Protein AF-A0A7X7LKZ1-F1 (afdb_monomer_lite)

Structure (mmCIF, N/CA/C/O backbone):
data_AF-A0A7X7LKZ1-F1
#
_entry.id   AF-A0A7X7LKZ1-F1
#
loop_
_atom_site.group_PDB
_atom_site.id
_atom_site.type_symbol
_atom_site.label_atom_id
_atom_site.label_alt_id
_atom_site.label_comp_id
_atom_site.label_asym_id
_atom_site.label_entity_id
_atom_site.label_seq_id
_atom_site.pdbx_PDB_ins_code
_atom_site.Cartn_x
_atom_site.Cartn_y
_atom_site.Cartn_z
_atom_site.occupancy
_atom_site.B_iso_or_equiv
_atom_site.auth_seq_id
_atom_site.auth_comp_id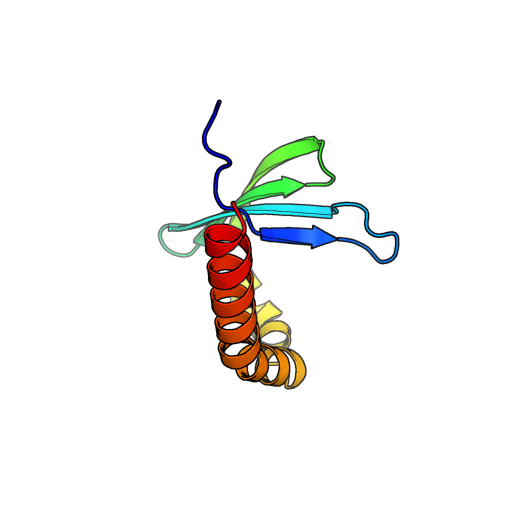
_atom_site.auth_asym_id
_atom_site.auth_atom_id
_atom_site.pdbx_PDB_model_num
ATOM 1 N N . MET A 1 1 ? 25.978 10.243 -1.624 1.00 37.28 1 MET A N 1
ATOM 2 C CA . MET A 1 1 ? 24.691 9.910 -2.277 1.00 37.28 1 MET A CA 1
ATOM 3 C C . MET A 1 1 ? 23.754 9.335 -1.226 1.00 37.28 1 MET A C 1
ATOM 5 O O . MET A 1 1 ? 24.132 8.372 -0.570 1.00 37.28 1 MET A O 1
ATOM 9 N N . ALA A 1 2 ? 22.590 9.947 -0.992 1.00 41.38 2 ALA A N 1
ATOM 10 C CA . ALA A 1 2 ? 21.627 9.427 -0.023 1.00 41.38 2 ALA A CA 1
ATOM 11 C C . ALA A 1 2 ? 21.119 8.056 -0.495 1.00 41.38 2 ALA A C 1
ATOM 13 O O . ALA A 1 2 ? 20.671 7.908 -1.632 1.00 41.38 2 ALA A O 1
ATOM 14 N N . LYS A 1 3 ? 21.233 7.037 0.361 1.00 43.97 3 LYS A N 1
ATOM 15 C CA . LYS A 1 3 ? 20.726 5.688 0.094 1.00 43.97 3 LYS A CA 1
ATOM 16 C C . LYS A 1 3 ? 19.226 5.799 -0.183 1.00 43.97 3 LYS A C 1
ATOM 18 O O . LYS A 1 3 ? 18.479 6.187 0.713 1.00 43.97 3 LYS A O 1
ATOM 23 N N . LYS A 1 4 ? 18.800 5.495 -1.416 1.00 58.03 4 LYS A N 1
ATOM 24 C CA . LYS A 1 4 ? 17.381 5.497 -1.801 1.00 58.03 4 LYS A CA 1
ATOM 25 C C . LYS A 1 4 ? 16.640 4.609 -0.796 1.00 58.03 4 LYS A C 1
ATOM 27 O O . LYS A 1 4 ? 16.957 3.419 -0.686 1.00 58.03 4 LYS A O 1
ATOM 32 N N . ARG A 1 5 ? 15.758 5.199 0.021 1.00 68.31 5 ARG A N 1
ATOM 33 C CA . ARG A 1 5 ? 14.936 4.421 0.956 1.00 68.31 5 ARG A CA 1
ATOM 34 C C . ARG A 1 5 ? 14.106 3.445 0.126 1.00 68.31 5 ARG A C 1
ATOM 36 O O . ARG A 1 5 ? 13.693 3.773 -0.981 1.00 68.31 5 ARG A O 1
ATOM 43 N N . LYS A 1 6 ? 13.953 2.218 0.624 1.00 84.25 6 LYS A N 1
ATOM 44 C CA . LYS A 1 6 ? 13.090 1.234 -0.032 1.00 84.25 6 LYS A CA 1
ATOM 45 C C . LYS A 1 6 ? 11.657 1.756 0.074 1.00 84.25 6 LYS A C 1
ATOM 47 O O . LYS A 1 6 ? 11.251 2.119 1.171 1.00 84.25 6 LYS A O 1
ATOM 52 N N . SER A 1 7 ? 10.946 1.790 -1.041 1.00 89.75 7 SER A N 1
ATOM 53 C CA . SER A 1 7 ? 9.545 2.188 -1.111 1.00 89.75 7 SER A CA 1
ATOM 54 C C . SER A 1 7 ? 8.812 1.342 -2.150 1.00 89.75 7 SER A C 1
ATOM 56 O O . SER A 1 7 ? 9.437 0.715 -3.014 1.00 89.75 7 SER A O 1
ATOM 58 N N . ILE A 1 8 ? 7.488 1.291 -2.035 1.00 90.69 8 ILE A N 1
ATOM 59 C CA . ILE A 1 8 ? 6.587 0.717 -3.038 1.00 90.69 8 ILE A CA 1
ATOM 60 C C . ILE A 1 8 ? 5.860 1.884 -3.697 1.00 90.69 8 ILE A C 1
ATOM 62 O O . ILE A 1 8 ? 5.222 2.658 -2.995 1.00 90.69 8 ILE A O 1
ATOM 66 N N . ILE A 1 9 ? 5.952 2.009 -5.022 1.00 92.31 9 ILE A N 1
ATOM 67 C CA . ILE A 1 9 ? 5.275 3.069 -5.778 1.00 92.31 9 ILE A CA 1
ATOM 68 C C . ILE A 1 9 ? 4.132 2.444 -6.577 1.00 92.31 9 ILE A C 1
ATOM 70 O O . ILE A 1 9 ? 4.352 1.527 -7.370 1.00 92.31 9 ILE A O 1
ATOM 74 N N . ALA A 1 10 ? 2.922 2.942 -6.355 1.00 92.38 10 ALA A N 1
ATOM 75 C CA . ALA A 1 10 ? 1.757 2.697 -7.184 1.00 92.38 10 ALA A CA 1
ATOM 76 C C . ALA A 1 10 ? 1.658 3.787 -8.256 1.00 92.38 10 ALA A C 1
ATOM 78 O O . ALA A 1 10 ? 1.882 4.968 -7.975 1.00 92.38 10 ALA A O 1
ATOM 79 N N . TYR A 1 11 ? 1.294 3.385 -9.469 1.00 93.31 11 TYR A N 1
ATOM 80 C CA . TYR A 1 11 ? 1.155 4.259 -10.630 1.00 93.31 11 TYR A CA 1
ATOM 81 C C . TYR A 1 11 ? -0.271 4.179 -11.179 1.00 93.31 11 TYR A C 1
ATOM 83 O O . TYR A 1 11 ? -0.918 3.139 -11.041 1.00 93.31 11 TYR A O 1
ATOM 91 N N . ASN A 1 12 ? -0.752 5.256 -11.798 1.00 92.81 12 ASN A N 1
ATOM 92 C CA . ASN A 1 12 ? -1.976 5.226 -12.599 1.00 92.81 12 ASN A CA 1
ATOM 93 C C . ASN A 1 12 ? -1.718 4.625 -13.998 1.00 92.81 12 ASN A C 1
ATOM 95 O O . ASN A 1 12 ? -0.606 4.195 -14.315 1.00 92.81 12 ASN A O 1
ATOM 99 N N . GLU A 1 13 ? -2.753 4.611 -14.839 1.00 94.19 13 GLU A N 1
ATOM 100 C CA . GLU A 1 13 ? -2.695 4.097 -16.216 1.00 94.19 13 GLU A CA 1
ATOM 101 C C . GLU A 1 13 ? -1.699 4.863 -17.101 1.00 94.19 13 GLU A C 1
ATOM 103 O O . GLU A 1 13 ? -1.063 4.266 -17.969 1.00 94.19 13 GLU A O 1
ATOM 108 N N . ASP A 1 14 ? -1.489 6.152 -16.818 1.00 93.25 14 ASP A N 1
ATOM 109 C CA . ASP A 1 14 ? -0.533 7.019 -17.520 1.00 93.25 14 ASP A CA 1
ATOM 110 C C . ASP A 1 14 ? 0.916 6.848 -17.023 1.00 93.25 14 ASP A C 1
ATOM 112 O O . ASP A 1 14 ? 1.832 7.534 -17.483 1.00 93.25 14 ASP A O 1
ATOM 116 N N . GLY A 1 15 ? 1.152 5.956 -16.054 1.00 90.50 15 GLY A N 1
ATOM 117 C CA . GLY A 1 15 ? 2.463 5.740 -15.441 1.00 90.50 15 GLY A CA 1
ATOM 118 C C . GLY A 1 15 ? 2.887 6.846 -14.469 1.00 90.50 15 GLY A C 1
ATOM 119 O O . GLY A 1 15 ? 4.060 6.923 -14.098 1.00 90.50 15 GLY A O 1
ATOM 120 N N . GLN A 1 16 ? 1.959 7.699 -14.037 1.00 90.12 16 GLN A N 1
ATOM 121 C CA . GLN A 1 16 ? 2.207 8.741 -13.046 1.00 90.12 16 GLN A CA 1
ATOM 122 C C . GLN A 1 16 ? 2.085 8.169 -11.626 1.00 90.12 16 GLN A C 1
ATOM 124 O O . GLN A 1 16 ? 1.151 7.412 -11.348 1.00 90.12 16 GLN A O 1
ATOM 129 N N . PRO A 1 17 ? 3.018 8.491 -10.712 1.00 90.81 17 PRO A N 1
ATOM 130 C CA . PRO A 1 17 ? 2.986 7.992 -9.341 1.00 90.81 17 PRO A CA 1
ATOM 131 C C . PRO A 1 17 ? 1.780 8.557 -8.581 1.00 90.81 17 PRO A C 1
ATOM 133 O O . PRO A 1 17 ? 1.624 9.771 -8.456 1.00 90.81 17 PRO A O 1
ATOM 136 N N . VAL A 1 18 ? 0.947 7.672 -8.033 1.00 93.31 18 VAL A N 1
ATOM 137 C CA . VAL A 1 18 ? -0.231 8.055 -7.235 1.00 93.31 18 VAL A CA 1
ATOM 138 C C . VAL A 1 18 ? -0.009 7.888 -5.740 1.00 93.31 18 VAL A C 1
ATOM 140 O O . VAL A 1 18 ? -0.516 8.687 -4.956 1.00 93.31 18 VAL A O 1
ATOM 143 N N . MET A 1 19 ? 0.771 6.883 -5.340 1.00 91.62 19 MET A N 1
ATOM 144 C CA . MET A 1 19 ? 1.092 6.625 -3.941 1.00 91.62 19 MET A CA 1
ATOM 145 C C . MET A 1 19 ? 2.474 5.995 -3.827 1.00 91.62 19 MET A C 1
ATOM 147 O O . MET A 1 19 ? 2.769 5.015 -4.504 1.00 91.62 19 MET A O 1
ATOM 151 N N . GLU A 1 20 ? 3.313 6.524 -2.949 1.00 93.69 20 GLU A N 1
ATOM 152 C CA . GLU A 1 20 ? 4.582 5.914 -2.564 1.00 93.69 20 GLU A CA 1
ATOM 153 C C . GLU A 1 20 ? 4.529 5.547 -1.083 1.00 93.69 20 GLU A C 1
ATOM 155 O O . GLU A 1 20 ? 4.312 6.411 -0.245 1.00 93.69 20 GLU A O 1
ATOM 160 N N . VAL A 1 21 ? 4.727 4.274 -0.752 1.00 94.44 21 VAL A N 1
ATOM 161 C CA . VAL A 1 21 ? 4.691 3.761 0.623 1.00 94.44 21 VAL A CA 1
ATOM 162 C C . VAL A 1 21 ? 6.112 3.500 1.106 1.00 94.44 21 VAL A C 1
ATOM 164 O O . VAL A 1 21 ? 6.853 2.740 0.475 1.00 94.44 21 VAL A O 1
ATOM 167 N N . PHE A 1 22 ? 6.493 4.111 2.228 1.00 92.38 22 PHE A N 1
ATOM 168 C CA . PHE A 1 22 ? 7.817 3.976 2.841 1.00 92.38 22 PHE A CA 1
ATOM 169 C C . PHE A 1 22 ? 7.839 2.951 3.978 1.00 92.38 22 PHE A C 1
ATOM 171 O O . PHE A 1 22 ? 8.820 2.214 4.105 1.00 92.38 22 PHE A O 1
ATOM 178 N N . SER A 1 23 ? 6.780 2.886 4.785 1.00 92.62 23 SER A N 1
ATOM 179 C CA . SER A 1 23 ? 6.619 1.898 5.856 1.00 92.62 23 SER A CA 1
ATOM 180 C C . SER A 1 23 ? 5.146 1.630 6.169 1.00 92.62 23 SER A C 1
ATOM 182 O O . SER A 1 23 ? 4.258 2.396 5.796 1.00 92.62 23 SER A O 1
ATOM 184 N N . LEU A 1 24 ? 4.912 0.500 6.835 1.00 92.50 24 LEU A N 1
ATOM 185 C CA . LEU A 1 24 ? 3.627 0.073 7.379 1.00 92.50 24 LEU A CA 1
ATOM 186 C C . LEU A 1 24 ? 3.880 -0.437 8.799 1.00 92.50 24 LEU A C 1
ATOM 188 O O . LEU A 1 24 ? 4.734 -1.307 8.984 1.00 92.50 24 LEU A O 1
ATOM 192 N N . GLU A 1 25 ? 3.155 0.089 9.780 1.00 94.19 25 GLU A N 1
ATOM 193 C CA . GLU A 1 25 ? 3.299 -0.262 11.194 1.00 94.19 25 GLU A CA 1
ATOM 194 C C . GLU A 1 25 ? 1.931 -0.490 11.834 1.00 94.19 25 GLU A C 1
ATOM 196 O O . GLU A 1 25 ? 1.010 0.295 11.638 1.00 94.19 25 GLU A O 1
ATOM 201 N N . LEU A 1 26 ? 1.791 -1.561 12.616 1.00 92.75 26 LEU A N 1
ATOM 202 C CA . LEU A 1 26 ? 0.597 -1.780 13.429 1.00 92.75 26 LEU A CA 1
ATOM 203 C C . LEU A 1 26 ? 0.771 -1.046 14.762 1.00 92.75 26 LEU A C 1
ATOM 205 O O . LEU A 1 26 ? 1.675 -1.370 15.533 1.00 92.75 26 LEU A O 1
ATOM 209 N N . GLN A 1 27 ? -0.093 -0.073 15.031 1.00 94.19 27 GLN A N 1
ATOM 210 C CA . GLN A 1 27 ? -0.125 0.688 16.275 1.00 94.19 27 GLN A CA 1
ATOM 211 C C . GLN A 1 27 ? -1.474 0.465 16.961 1.00 94.19 27 GLN A C 1
ATOM 213 O O . GLN A 1 27 ? -2.485 1.061 16.594 1.00 94.19 27 GLN A O 1
ATOM 218 N N . GLY A 1 28 ? -1.490 -0.439 17.945 1.00 92.06 28 GLY A N 1
ATOM 219 C CA . GLY A 1 28 ? -2.732 -0.896 18.569 1.00 92.06 28 GLY A CA 1
ATOM 220 C C . GLY A 1 28 ? -3.659 -1.531 17.532 1.00 92.06 28 GLY A C 1
ATOM 221 O O . GLY A 1 28 ? -3.272 -2.486 16.862 1.00 92.06 28 GLY A O 1
ATOM 222 N N . ASP A 1 29 ? -4.842 -0.942 17.373 1.00 91.19 29 ASP A N 1
ATOM 223 C CA . ASP A 1 29 ? -5.904 -1.396 16.469 1.00 91.19 29 ASP A CA 1
ATOM 224 C C . ASP A 1 29 ? -5.918 -0.627 15.132 1.00 91.19 29 ASP A C 1
ATOM 226 O O . ASP A 1 29 ? -6.945 -0.514 14.458 1.00 91.19 29 ASP A O 1
ATOM 230 N N . GLN A 1 30 ? -4.785 -0.034 14.752 1.00 93.19 30 GLN A N 1
ATOM 231 C CA . GLN A 1 30 ? -4.648 0.730 13.516 1.00 93.19 30 GLN A CA 1
ATOM 232 C C . GLN A 1 30 ? -3.391 0.330 12.750 1.00 93.19 30 GLN A C 1
ATOM 234 O O . GLN A 1 30 ? -2.327 0.111 13.328 1.00 93.19 30 GLN A O 1
ATOM 239 N N . LEU A 1 31 ? -3.503 0.281 11.427 1.00 93.94 31 LEU A N 1
ATOM 240 C CA . LEU A 1 31 ? -2.362 0.219 10.527 1.00 93.94 31 LEU A CA 1
ATOM 241 C C . LEU A 1 31 ? -1.986 1.648 10.122 1.00 93.94 31 LEU A C 1
ATOM 243 O O . LEU A 1 31 ? -2.788 2.359 9.518 1.00 93.94 31 LEU A O 1
ATOM 247 N N . VAL A 1 32 ? -0.767 2.058 10.455 1.00 95.25 32 VAL A N 1
ATOM 248 C CA . VAL A 1 32 ? -0.199 3.363 10.118 1.00 95.25 32 VAL A CA 1
ATOM 249 C C . VAL A 1 32 ? 0.738 3.199 8.929 1.00 95.25 32 VAL A C 1
ATOM 251 O O . VAL A 1 32 ? 1.682 2.407 8.958 1.00 95.25 32 VAL A O 1
ATOM 254 N N . MET A 1 33 ? 0.463 3.937 7.862 1.00 94.38 33 MET A N 1
ATOM 255 C CA . MET A 1 33 ? 1.217 3.922 6.618 1.00 94.38 33 MET A CA 1
ATOM 256 C C . MET A 1 33 ? 1.900 5.271 6.406 1.00 94.38 33 MET A C 1
ATOM 258 O O . MET A 1 33 ? 1.231 6.263 6.132 1.00 94.38 33 MET A O 1
ATOM 262 N N . ASP A 1 34 ? 3.229 5.293 6.456 1.00 94.12 34 ASP A N 1
ATOM 263 C CA . ASP A 1 34 ? 4.022 6.452 6.038 1.00 94.12 34 ASP A CA 1
ATOM 264 C C . ASP A 1 34 ? 4.109 6.443 4.511 1.00 94.12 34 ASP A C 1
ATOM 266 O O . ASP A 1 34 ? 4.755 5.568 3.913 1.00 94.12 34 ASP A O 1
ATOM 270 N N . GLY A 1 35 ? 3.450 7.401 3.864 1.00 92.38 35 GLY A N 1
ATOM 271 C CA . GLY A 1 35 ? 3.414 7.461 2.412 1.00 92.38 35 GLY A CA 1
ATOM 272 C C . GLY A 1 35 ? 3.353 8.865 1.832 1.00 92.38 35 GLY A C 1
ATOM 273 O O . GLY A 1 35 ? 3.130 9.849 2.528 1.00 92.38 35 GLY A O 1
ATOM 274 N N . LYS A 1 36 ? 3.588 8.959 0.524 1.00 92.44 36 LYS A N 1
ATOM 275 C CA . LYS A 1 36 ? 3.504 10.180 -0.276 1.00 92.44 36 LYS A CA 1
ATOM 276 C C . LYS A 1 36 ? 2.408 10.022 -1.321 1.00 92.44 36 LYS A C 1
ATOM 278 O O . LYS A 1 36 ? 2.535 9.191 -2.218 1.00 92.44 36 LYS A O 1
ATOM 283 N N . ALA A 1 37 ? 1.364 10.837 -1.223 1.00 89.62 37 ALA A N 1
ATOM 284 C CA . ALA A 1 37 ? 0.275 10.854 -2.195 1.00 89.62 37 ALA A CA 1
ATOM 285 C C . ALA A 1 37 ? 0.594 11.814 -3.352 1.00 89.62 37 ALA A C 1
ATOM 287 O O . ALA A 1 37 ? 1.120 12.909 -3.128 1.00 89.62 37 ALA A O 1
ATOM 288 N N . LEU A 1 38 ? 0.270 11.407 -4.584 1.00 87.00 38 LEU A N 1
ATOM 289 C CA . LEU A 1 38 ? 0.382 12.207 -5.817 1.00 87.00 38 LEU A CA 1
ATOM 290 C C . LEU A 1 38 ? 1.726 12.945 -5.957 1.00 87.00 38 LEU A C 1
ATOM 292 O O . LEU A 1 38 ? 1.766 14.118 -6.318 1.00 87.00 38 LEU A O 1
ATOM 296 N N . ASP A 1 39 ? 2.817 12.285 -5.562 1.00 80.69 39 ASP A N 1
ATOM 297 C CA . ASP A 1 39 ? 4.183 12.825 -5.551 1.00 80.69 39 ASP A CA 1
ATOM 298 C C . ASP A 1 39 ? 4.348 14.202 -4.870 1.00 80.69 39 ASP A C 1
ATOM 300 O O . ASP A 1 39 ? 5.337 14.909 -5.076 1.00 80.69 39 ASP A O 1
ATOM 304 N N . SER A 1 40 ? 3.439 14.564 -3.966 1.00 77.19 40 SER A N 1
ATOM 305 C CA . SER A 1 40 ? 3.419 15.880 -3.326 1.00 77.19 40 SER A CA 1
ATOM 306 C C . SER A 1 40 ? 3.602 15.764 -1.817 1.00 77.19 40 SER A C 1
ATOM 308 O O . SER A 1 40 ? 4.698 16.003 -1.305 1.00 77.19 40 SER A O 1
ATOM 310 N N . MET A 1 41 ? 2.557 15.350 -1.103 1.00 88.31 41 MET A N 1
ATOM 311 C CA . MET A 1 41 ? 2.480 15.412 0.353 1.00 88.31 41 MET A CA 1
ATOM 312 C C . MET A 1 41 ? 2.817 14.064 0.992 1.00 88.31 41 MET A C 1
ATOM 314 O O . MET A 1 41 ? 2.130 13.071 0.749 1.00 88.31 41 MET A O 1
ATOM 318 N N . ARG A 1 42 ? 3.867 14.041 1.827 1.00 90.44 42 ARG A N 1
ATOM 319 C CA . ARG A 1 42 ? 4.162 12.911 2.717 1.00 90.44 42 ARG A CA 1
ATOM 320 C C . ARG A 1 42 ? 3.311 13.030 3.976 1.00 90.44 42 ARG A C 1
ATOM 322 O O . ARG A 1 42 ? 3.310 14.087 4.602 1.00 90.44 42 ARG A O 1
ATOM 329 N N . MET A 1 43 ? 2.603 11.969 4.322 1.00 93.12 43 MET A N 1
ATOM 330 C CA . MET A 1 43 ? 1.700 11.923 5.462 1.00 93.12 43 MET A CA 1
ATOM 331 C C . MET A 1 43 ? 1.637 10.515 6.045 1.00 93.12 43 MET A C 1
ATOM 333 O O . MET A 1 43 ? 1.870 9.532 5.338 1.00 93.12 43 MET A O 1
ATOM 337 N N . ASP A 1 44 ? 1.253 10.448 7.313 1.00 93.44 44 ASP A N 1
ATOM 338 C CA . ASP A 1 44 ? 0.866 9.199 7.951 1.00 93.44 44 ASP A CA 1
ATOM 339 C C . ASP A 1 44 ? -0.620 8.956 7.682 1.00 93.44 44 ASP A C 1
ATOM 341 O O . ASP A 1 44 ? -1.474 9.788 8.000 1.00 93.44 44 ASP A O 1
ATOM 345 N N . VAL A 1 45 ? -0.928 7.819 7.068 1.00 91.50 45 VAL A N 1
ATOM 346 C CA . VAL A 1 45 ? -2.294 7.371 6.799 1.00 91.50 45 VAL A CA 1
ATOM 347 C C . VAL A 1 45 ? -2.672 6.333 7.843 1.00 91.50 45 VAL A C 1
ATOM 349 O O . VAL A 1 45 ? -1.991 5.320 7.988 1.00 91.50 45 VAL A O 1
ATOM 352 N N . TYR A 1 46 ? -3.770 6.580 8.550 1.00 93.69 46 TYR A N 1
ATOM 353 C CA . TYR A 1 46 ? -4.284 5.704 9.598 1.00 93.69 46 TYR A CA 1
ATOM 354 C C . TYR A 1 46 ? -5.446 4.886 9.046 1.00 93.69 46 TYR A C 1
ATOM 356 O O . TYR A 1 46 ? -6.426 5.447 8.558 1.00 93.69 46 TYR A O 1
ATOM 364 N N . ILE A 1 47 ? -5.339 3.564 9.133 1.00 92.62 47 ILE A N 1
ATOM 365 C CA . ILE A 1 47 ? -6.362 2.620 8.687 1.00 92.62 47 ILE A CA 1
ATOM 366 C C . ILE A 1 47 ? -6.840 1.854 9.921 1.00 92.62 47 ILE A C 1
ATOM 368 O O . ILE A 1 47 ? -6.054 1.151 10.555 1.00 92.62 47 ILE A O 1
ATOM 372 N N . SER A 1 48 ? -8.110 2.012 10.294 1.00 93.44 48 SER A N 1
ATOM 373 C CA . SER A 1 48 ? -8.691 1.315 11.447 1.00 93.44 48 SER A CA 1
ATOM 374 C C . SER A 1 48 ? -9.014 -0.148 11.132 1.00 93.44 48 SER A C 1
ATOM 376 O O . SER A 1 48 ? -9.147 -0.531 9.968 1.00 93.44 48 SER A O 1
ATOM 378 N N . ILE A 1 49 ? -9.197 -0.966 12.174 1.00 89.81 49 ILE A N 1
ATOM 379 C CA . ILE A 1 49 ? -9.704 -2.341 12.026 1.00 89.81 49 ILE A CA 1
ATOM 380 C C . ILE A 1 49 ? -11.036 -2.383 11.267 1.00 89.81 49 ILE A C 1
ATOM 382 O O . ILE A 1 49 ? -11.212 -3.274 10.440 1.00 89.81 49 ILE A O 1
ATOM 386 N N . ASP A 1 50 ? -11.942 -1.430 11.494 1.00 90.38 50 ASP A N 1
ATOM 387 C CA . ASP A 1 50 ? -13.243 -1.406 10.812 1.00 90.38 50 ASP A CA 1
ATOM 388 C C . ASP A 1 50 ? -13.096 -1.183 9.301 1.00 90.38 50 ASP A C 1
ATOM 390 O O . ASP A 1 50 ? -13.781 -1.827 8.505 1.00 90.38 50 ASP A O 1
ATOM 394 N N . GLU A 1 51 ? -12.170 -0.316 8.886 1.00 89.88 51 GLU A N 1
ATOM 395 C CA . GLU A 1 51 ? -11.854 -0.100 7.469 1.00 89.88 51 GLU A CA 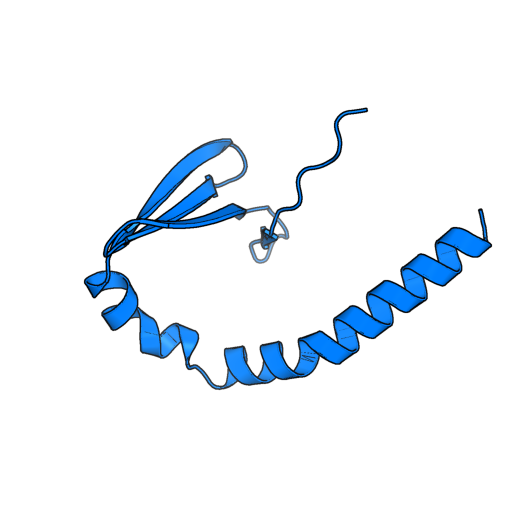1
ATOM 396 C C . GLU A 1 51 ? -11.163 -1.325 6.855 1.00 89.88 51 GLU A C 1
ATOM 398 O O . GLU A 1 51 ? -11.477 -1.732 5.736 1.00 89.88 51 GLU A O 1
ATOM 403 N N . ILE A 1 52 ? -10.266 -1.980 7.604 1.00 86.56 52 ILE A N 1
ATOM 404 C CA . ILE A 1 52 ? -9.636 -3.233 7.164 1.00 86.56 52 ILE A CA 1
ATOM 405 C C . ILE A 1 52 ? -10.698 -4.315 6.972 1.00 86.56 52 ILE A C 1
ATOM 407 O O . ILE A 1 52 ? -10.703 -4.978 5.938 1.00 86.56 52 ILE A O 1
ATOM 411 N N . ALA A 1 53 ? -11.603 -4.490 7.937 1.00 88.38 53 ALA A N 1
ATOM 412 C CA . ALA A 1 53 ? -12.661 -5.492 7.887 1.00 88.38 53 ALA A CA 1
ATOM 413 C C . ALA A 1 53 ? -13.585 -5.282 6.680 1.00 88.38 53 ALA A C 1
ATOM 415 O O . ALA A 1 53 ? -13.943 -6.254 6.015 1.00 88.38 53 ALA A O 1
ATOM 416 N N . GLN A 1 54 ? -13.913 -4.027 6.364 1.00 88.31 54 GLN A N 1
ATOM 417 C CA . GLN A 1 54 ? -14.699 -3.672 5.182 1.00 88.31 54 GLN A CA 1
ATOM 418 C C . GLN A 1 54 ? -13.950 -3.921 3.867 1.00 88.31 54 GLN A C 1
ATOM 420 O O . GLN A 1 54 ? -14.583 -4.300 2.891 1.00 88.31 54 GLN A O 1
ATOM 425 N N . GLY A 1 55 ? -12.624 -3.744 3.838 1.00 86.19 55 GLY A N 1
ATOM 426 C CA . GLY A 1 55 ? -11.788 -3.950 2.648 1.00 86.19 55 GLY A CA 1
ATOM 427 C C . GLY A 1 55 ? -11.175 -5.350 2.506 1.00 86.19 55 GLY A C 1
ATOM 428 O O . GLY A 1 55 ? -10.385 -5.592 1.587 1.00 86.19 55 GLY A O 1
ATOM 429 N N . MET A 1 56 ? -11.479 -6.283 3.413 1.00 84.00 56 MET A N 1
ATOM 430 C CA . MET A 1 56 ? -10.896 -7.632 3.400 1.00 84.00 56 MET A CA 1
ATOM 431 C C . MET A 1 56 ? -11.249 -8.419 2.133 1.00 84.00 56 MET A C 1
ATOM 433 O O . MET A 1 56 ? -10.455 -9.242 1.669 1.00 84.00 56 MET A O 1
ATOM 437 N N . ASP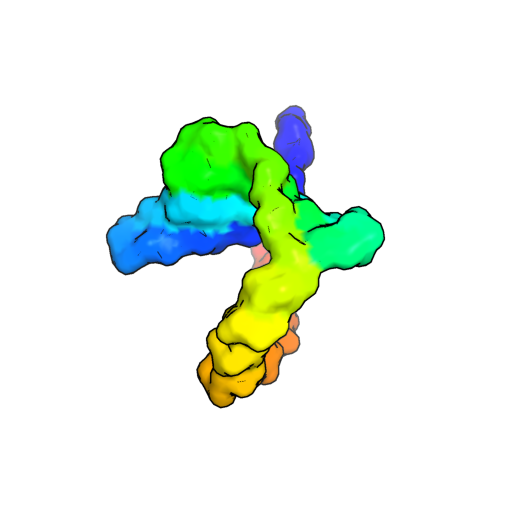 A 1 57 ? -12.416 -8.164 1.555 1.00 83.12 57 ASP A N 1
ATOM 438 C CA . ASP A 1 57 ? -12.866 -8.751 0.296 1.00 83.12 57 ASP A CA 1
ATOM 439 C C . ASP A 1 57 ? -11.990 -8.332 -0.898 1.00 83.12 57 ASP A C 1
ATOM 441 O O . ASP A 1 57 ? -11.726 -9.165 -1.765 1.00 83.12 57 ASP A O 1
ATOM 445 N N . ILE A 1 58 ? -11.454 -7.104 -0.901 1.00 83.06 58 ILE A N 1
ATOM 446 C CA . ILE A 1 58 ? -10.500 -6.591 -1.899 1.00 83.06 58 ILE A CA 1
ATOM 447 C C . ILE A 1 58 ? -9.158 -7.330 -1.789 1.00 83.06 58 ILE A C 1
ATOM 449 O O . ILE A 1 58 ? -8.588 -7.774 -2.795 1.00 83.06 58 ILE A O 1
ATOM 453 N N . VAL A 1 59 ? -8.653 -7.501 -0.564 1.00 78.19 59 VAL A N 1
ATOM 454 C CA . VAL A 1 59 ? -7.360 -8.160 -0.304 1.00 78.19 59 VAL A CA 1
ATOM 455 C C . VAL A 1 59 ? -7.422 -9.655 -0.617 1.00 78.19 59 VAL A C 1
ATOM 457 O O . VAL A 1 59 ? -6.473 -10.216 -1.162 1.00 78.19 59 VAL A O 1
ATOM 460 N N . LEU A 1 60 ? -8.545 -10.309 -0.317 1.00 80.69 60 LEU A N 1
ATOM 461 C CA . LEU A 1 60 ? -8.738 -11.745 -0.533 1.00 80.69 60 LEU A CA 1
ATOM 462 C C . LEU A 1 60 ? -9.266 -12.095 -1.931 1.00 80.69 60 LEU A C 1
ATOM 464 O O . LEU A 1 60 ? -9.683 -13.232 -2.175 1.00 80.69 60 LEU A O 1
ATOM 468 N N . THR A 1 61 ? -9.222 -11.162 -2.884 1.00 85.62 61 THR A N 1
ATOM 469 C CA . THR A 1 61 ? -9.605 -11.462 -4.265 1.00 85.62 61 THR A CA 1
ATOM 470 C C . THR A 1 61 ? -8.667 -12.485 -4.910 1.00 85.62 61 THR A C 1
ATOM 472 O O . THR A 1 61 ? -7.454 -12.530 -4.682 1.00 85.62 61 THR A O 1
ATOM 475 N N . LYS A 1 62 ? -9.229 -13.302 -5.811 1.00 86.62 62 LYS A N 1
ATOM 476 C CA . LYS A 1 62 ? -8.473 -14.305 -6.583 1.00 86.62 62 LYS A CA 1
ATOM 477 C C . LYS A 1 62 ? -7.284 -13.701 -7.334 1.00 86.62 62 LYS A C 1
ATOM 479 O O . LYS A 1 62 ? -6.291 -14.394 -7.553 1.00 86.62 62 LYS A O 1
ATOM 484 N N . ASP A 1 63 ? -7.378 -12.443 -7.748 1.00 87.25 63 ASP A N 1
ATOM 485 C CA . ASP A 1 63 ? -6.336 -11.796 -8.540 1.00 87.25 63 ASP A CA 1
ATOM 486 C C . ASP A 1 63 ? -5.157 -11.322 -7.686 1.00 87.25 63 ASP A C 1
ATOM 488 O O . ASP A 1 63 ? -4.012 -11.508 -8.111 1.00 87.25 63 ASP A O 1
ATOM 492 N N . VAL A 1 64 ? -5.396 -10.874 -6.445 1.00 85.44 64 VAL A N 1
ATOM 493 C CA . VAL A 1 64 ? -4.323 -10.644 -5.461 1.00 85.44 64 VAL A CA 1
ATOM 494 C C . VAL A 1 64 ? -3.570 -11.947 -5.189 1.00 85.44 64 VAL A C 1
ATOM 496 O O . VAL A 1 64 ? -2.340 -11.972 -5.260 1.00 85.44 64 VAL A O 1
ATOM 499 N N . PHE A 1 65 ? -4.281 -13.066 -5.002 1.00 86.62 65 PHE A N 1
ATOM 500 C CA . PHE A 1 65 ? -3.644 -14.377 -4.834 1.00 86.62 65 PHE A CA 1
ATOM 501 C C . PHE A 1 65 ? -2.814 -14.793 -6.053 1.00 86.62 65 PHE A C 1
ATOM 503 O O . PHE A 1 65 ? -1.648 -15.164 -5.910 1.00 86.62 65 PHE A O 1
ATOM 510 N N . LYS A 1 66 ? -3.365 -14.711 -7.272 1.00 90.19 66 LYS A N 1
ATOM 511 C CA . LYS A 1 66 ? -2.618 -15.032 -8.504 1.00 90.19 66 LYS A CA 1
ATOM 512 C C . LYS A 1 66 ? -1.367 -14.171 -8.650 1.00 90.19 66 LYS A C 1
ATOM 514 O O . LYS A 1 66 ? -0.338 -14.671 -9.108 1.00 90.19 66 LYS A O 1
ATOM 519 N N . PHE A 1 67 ? -1.446 -12.889 -8.301 1.00 87.81 67 PHE A N 1
ATOM 520 C CA . PHE A 1 67 ? -0.292 -12.002 -8.317 1.00 87.81 67 PHE A CA 1
ATOM 521 C C . PHE A 1 67 ? 0.745 -12.426 -7.272 1.00 87.81 67 PHE A C 1
ATOM 523 O O . PHE A 1 67 ? 1.915 -12.595 -7.618 1.00 87.81 67 PHE A O 1
ATOM 530 N N . ALA A 1 68 ? 0.316 -12.715 -6.041 1.00 87.38 68 ALA A N 1
ATOM 531 C CA . ALA A 1 68 ? 1.184 -13.198 -4.971 1.00 87.38 68 ALA A CA 1
ATOM 532 C C . ALA A 1 68 ? 1.933 -14.482 -5.370 1.00 87.38 68 ALA A C 1
ATOM 534 O O . ALA A 1 68 ? 3.146 -14.571 -5.189 1.00 87.38 68 ALA A O 1
ATOM 535 N N . PHE A 1 69 ? 1.259 -15.435 -6.024 1.00 89.75 69 PHE A N 1
ATOM 536 C CA . PHE A 1 69 ? 1.892 -16.652 -6.553 1.00 89.75 69 PHE A CA 1
ATO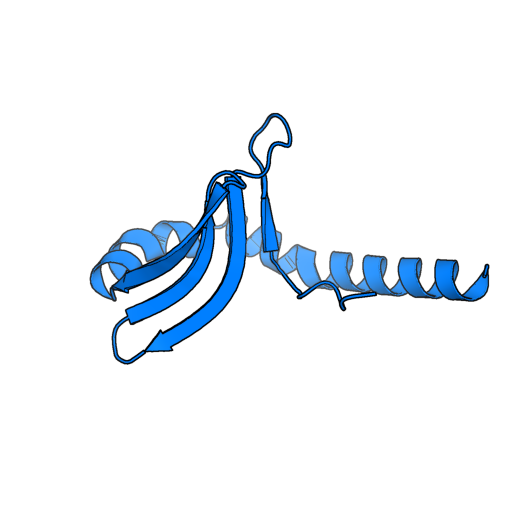M 537 C C . PHE A 1 69 ? 2.935 -16.387 -7.648 1.00 89.75 69 PHE A C 1
ATOM 539 O O . PHE A 1 69 ? 3.863 -17.179 -7.823 1.00 89.75 69 PHE A O 1
ATOM 546 N N . LYS A 1 70 ? 2.830 -15.278 -8.387 1.00 89.31 70 LYS A N 1
ATOM 547 C CA . LYS A 1 70 ? 3.817 -14.885 -9.406 1.00 89.31 70 LYS A CA 1
ATOM 548 C C . LYS A 1 70 ? 5.042 -14.182 -8.810 1.00 89.31 70 LYS A C 1
ATOM 550 O O . LYS A 1 70 ? 6.093 -14.163 -9.460 1.00 89.31 70 LYS A O 1
ATOM 555 N N . LEU A 1 71 ? 4.949 -13.647 -7.588 1.00 87.19 71 LEU A N 1
ATOM 556 C CA . LEU A 1 71 ? 6.034 -12.894 -6.949 1.00 87.19 71 LEU A CA 1
ATOM 557 C C . LEU A 1 71 ? 7.335 -13.696 -6.791 1.00 87.19 71 LEU A C 1
ATOM 559 O O . LEU A 1 71 ? 8.374 -13.163 -7.181 1.00 87.19 71 LEU A O 1
ATOM 563 N N . PRO A 1 72 ? 7.349 -14.956 -6.307 1.00 86.38 72 PRO A N 1
ATOM 564 C CA . PRO A 1 72 ? 8.597 -15.700 -6.131 1.00 86.38 72 PRO A CA 1
ATOM 565 C C . PRO A 1 72 ? 9.398 -15.822 -7.433 1.00 86.38 72 PRO A C 1
ATOM 567 O O . PRO A 1 72 ? 10.599 -15.552 -7.460 1.00 86.38 72 PRO A O 1
ATOM 570 N N . GLY A 1 73 ? 8.728 -16.153 -8.542 1.00 87.75 73 GLY A N 1
ATOM 571 C CA . GLY A 1 73 ? 9.361 -16.263 -9.857 1.00 87.75 73 GLY A CA 1
ATOM 572 C C . GLY A 1 73 ? 9.878 -14.921 -10.381 1.00 87.75 73 GLY A C 1
ATOM 573 O O . GLY A 1 73 ? 10.993 -14.850 -10.905 1.00 87.75 73 GLY A O 1
ATOM 574 N N . ALA A 1 74 ? 9.103 -13.848 -10.208 1.00 85.12 74 ALA A N 1
ATOM 575 C CA . ALA A 1 74 ? 9.506 -12.498 -10.597 1.00 85.12 74 ALA A CA 1
ATOM 576 C C . ALA A 1 74 ? 10.714 -12.001 -9.785 1.00 85.12 74 ALA A C 1
ATOM 578 O O . ALA A 1 74 ? 11.683 -11.503 -10.360 1.00 85.12 74 ALA A O 1
ATOM 579 N N . LEU A 1 75 ? 10.710 -12.216 -8.468 1.00 85.75 75 LEU A N 1
ATOM 580 C CA . LEU A 1 75 ? 11.803 -11.850 -7.567 1.00 85.75 75 LEU A CA 1
ATOM 581 C C . LEU A 1 75 ? 13.079 -12.639 -7.873 1.00 85.75 75 LEU A C 1
ATOM 583 O O . LEU A 1 75 ? 14.166 -12.062 -7.905 1.00 85.75 75 LEU A O 1
ATOM 587 N N . LEU A 1 76 ? 12.971 -13.940 -8.154 1.00 84.06 76 LEU A N 1
ATOM 588 C CA . LEU A 1 76 ? 14.112 -14.757 -8.575 1.00 84.06 76 LEU A CA 1
ATOM 589 C C . LEU A 1 76 ? 14.718 -14.248 -9.890 1.00 84.06 76 LEU A C 1
ATOM 591 O O . LEU A 1 76 ? 15.938 -14.120 -9.990 1.00 84.06 76 LEU A O 1
ATOM 595 N N . ARG A 1 77 ? 13.888 -13.907 -10.885 1.00 86.38 77 ARG A N 1
ATOM 596 C CA . ARG A 1 77 ? 14.347 -13.322 -12.158 1.00 86.38 77 ARG A CA 1
ATOM 597 C C . ARG A 1 77 ? 15.003 -11.957 -11.954 1.00 86.38 77 ARG A C 1
ATOM 599 O O . ARG A 1 77 ? 16.056 -11.708 -12.532 1.00 86.38 77 ARG A O 1
ATOM 606 N N . TYR A 1 78 ? 14.427 -11.108 -11.106 1.00 84.00 78 TYR A N 1
ATOM 607 C CA . TYR A 1 78 ? 14.998 -9.809 -10.751 1.00 84.00 78 TYR A CA 1
ATOM 608 C C . TYR A 1 78 ? 16.379 -9.956 -10.095 1.00 84.00 78 TYR A C 1
ATOM 610 O O . TYR A 1 78 ? 17.334 -9.300 -10.506 1.00 84.00 78 TYR A O 1
ATOM 618 N N . ARG A 1 79 ? 16.522 -10.883 -9.136 1.00 82.69 79 ARG A N 1
ATOM 619 C CA . ARG A 1 79 ? 17.810 -11.182 -8.487 1.00 82.69 79 ARG A CA 1
ATOM 620 C C . ARG A 1 79 ? 18.850 -11.693 -9.485 1.00 82.69 79 ARG A C 1
ATOM 622 O O . ARG A 1 79 ? 19.982 -11.225 -9.445 1.00 82.69 79 ARG A O 1
ATOM 629 N N . LYS A 1 80 ? 18.469 -12.600 -10.393 1.00 82.38 80 LYS A N 1
ATOM 630 C CA . LYS A 1 80 ? 19.366 -13.122 -11.440 1.00 82.38 80 LYS A CA 1
ATOM 631 C C . LYS A 1 80 ? 19.828 -12.031 -12.411 1.00 82.38 80 LYS A C 1
ATOM 633 O O . LYS A 1 80 ? 21.022 -11.934 -12.661 1.00 82.38 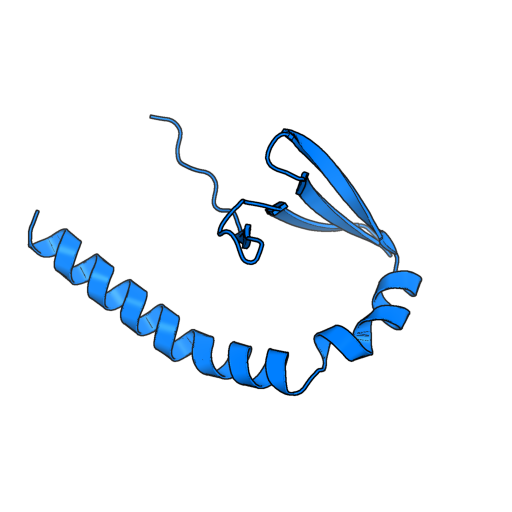80 LYS A O 1
ATOM 638 N N . LYS A 1 81 ? 18.920 -11.172 -12.892 1.00 78.06 81 LYS A N 1
ATOM 639 C CA . LYS A 1 81 ? 19.273 -10.029 -13.757 1.00 78.06 81 LYS A CA 1
ATOM 640 C C . LYS A 1 81 ? 20.231 -9.062 -13.064 1.00 78.06 81 LYS A C 1
ATOM 642 O O . LYS A 1 81 ? 21.224 -8.656 -13.652 1.00 78.06 81 LYS A O 1
ATOM 647 N N . LYS A 1 82 ? 19.985 -8.757 -11.788 1.00 75.75 82 LYS A N 1
ATOM 648 C CA . LYS A 1 82 ? 20.867 -7.890 -10.999 1.00 75.75 82 LYS A CA 1
ATOM 649 C C . LYS A 1 82 ? 22.270 -8.488 -10.810 1.00 75.75 82 LYS A C 1
ATOM 651 O O . LYS A 1 82 ? 23.242 -7.748 -10.809 1.00 75.75 82 LYS A O 1
ATOM 656 N N . GLN A 1 83 ? 22.379 -9.811 -10.664 1.00 66.81 83 GLN A N 1
ATOM 657 C CA . GLN A 1 83 ? 23.669 -10.513 -10.578 1.00 66.81 83 GLN A CA 1
ATOM 658 C C . GLN A 1 83 ? 24.420 -10.580 -11.914 1.00 66.81 83 GLN A C 1
ATOM 660 O O . GLN A 1 83 ? 25.639 -10.685 -11.893 1.00 66.81 83 GLN A O 1
ATOM 665 N N . GLN A 1 84 ? 23.715 -10.557 -13.048 1.00 62.38 84 GLN A N 1
ATOM 666 C CA . GLN A 1 84 ? 24.333 -10.480 -14.377 1.00 62.38 84 GLN A CA 1
ATOM 667 C C . GLN A 1 84 ? 24.867 -9.073 -14.651 1.00 62.38 84 GLN A C 1
ATOM 669 O O . GLN A 1 84 ? 26.034 -8.943 -14.984 1.00 62.38 84 GLN A O 1
ATOM 674 N N . MET A 1 85 ? 24.073 -8.035 -14.373 1.00 57.44 85 MET A N 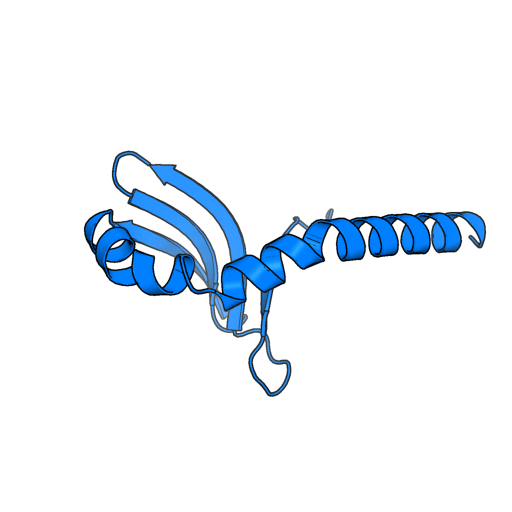1
ATOM 675 C CA . MET A 1 85 ? 24.517 -6.639 -14.496 1.00 57.44 85 MET A CA 1
ATOM 676 C C . MET A 1 85 ? 25.720 -6.336 -13.590 1.00 57.44 85 MET A C 1
ATOM 678 O O . MET A 1 85 ? 26.683 -5.738 -14.033 1.00 57.44 85 MET A O 1
ATOM 682 N N . ALA A 1 86 ? 25.729 -6.845 -12.353 1.00 56.88 86 ALA A N 1
ATOM 683 C CA . ALA A 1 86 ? 26.864 -6.681 -11.435 1.00 56.88 86 ALA A CA 1
ATOM 684 C C . ALA A 1 86 ? 28.110 -7.529 -11.781 1.00 56.88 86 ALA A C 1
ATOM 686 O O . ALA A 1 86 ? 29.080 -7.496 -11.030 1.00 56.88 86 ALA A O 1
ATOM 687 N N . LYS A 1 87 ? 28.056 -8.358 -12.832 1.00 55.50 87 LYS A N 1
ATOM 688 C CA . LYS A 1 87 ? 29.204 -9.106 -13.373 1.00 55.50 87 LYS A CA 1
ATOM 689 C C . LYS A 1 87 ? 29.714 -8.528 -14.698 1.00 55.50 87 LYS A C 1
ATOM 691 O O . LYS A 1 87 ? 30.756 -8.977 -15.164 1.00 55.50 87 LYS A O 1
ATOM 696 N N . GLU A 1 88 ? 28.956 -7.620 -15.311 1.00 52.34 88 GLU A N 1
ATOM 697 C CA . GLU A 1 88 ? 29.311 -6.918 -16.551 1.00 52.34 88 GLU A CA 1
ATOM 698 C C . GLU A 1 88 ? 29.867 -5.501 -16.285 1.00 52.34 88 GLU A C 1
ATOM 700 O O . GLU A 1 88 ? 30.382 -4.887 -17.217 1.00 52.34 88 GLU A O 1
ATOM 705 N N . ASP A 1 89 ? 29.809 -5.034 -15.030 1.00 45.53 89 ASP A N 1
ATOM 706 C CA . ASP A 1 89 ? 30.550 -3.883 -14.475 1.00 45.53 89 ASP A CA 1
ATOM 707 C C . ASP A 1 89 ? 31.845 -4.344 -13.776 1.00 45.53 89 ASP A C 1
ATOM 709 O O . ASP A 1 89 ? 32.842 -3.584 -13.802 1.00 45.53 89 ASP A O 1
#

pLDDT: mean 84.18, std 13.19, range [37.28, 95.25]

Sequence (89 aa):
MAKKRKSIIAYNEDGQPVMEVFSLELQGDQLVMDGKALDSMRMDVYISIDEIAQGMDIVLTKDVFKFAFKLPGALLRYRKKKQQMAKED

Radius of gyration: 16.68 Å; chains: 1; bounding box: 45×32×36 Å

Foldseek 3Di:
DPDPQDWDFDADPVRQTAKIWRDWDDDPQWIWTQMDGRVPDTDIDIAGVVNCVVCVCVCPDPVVVVVVVCVVVVVVVVVVVVVVVVVVD

Secondary structure (DSSP, 8-state):
-------EEEE-TTS-EEEEEEEEEEETTEEEEEEEETTTEEEEEEEEHHHHHHHHHHHT-HHHHHHHHHHHHHHHHHHHHHHHHHHH-